Protein 8S7A (pdb70)

Secondary structure (DSSP, 8-state):
--EEEE--TT--GGGEEEEEETTEEEEEEEEE---TTSS--EEEEEEEEEPPTTSPTT--EEEE-TTS-EEEE-

Organism: Homo sapiens (NCBI:txid9606)

B-factor: mean 65.13, std 9.94, range [49.57, 91.51]

Sequence (74 aa):
PWKVSVNVHSFKPEELMVKTKDGYVEVSGKHEEKQQQQEEGGIVSKNFTKKIQLPAEVDPVTVTSSLSPEGLLIIEA

Foldseek 3Di:
DDKDWADPDPADPVQWDWDFFDQKIKIKGKDADDDPPDDDGIDMDIDIDGHPPPDDGPDWDWDADPVGIIMIDD

Solvent-accessible surface area: 5497 Å² total; per-residue (Å²): 159,93,106,40,71,7,81,11,138,79,23,134,73,146,42,30,110,53,113,35,159,98,20,90,0,52,0,21,4,140,42,122,64,169,80,181,179,43,62,122,77,54,68,106,35,90,85,156,18,128,8,32,116,138,30,96,81,110,55,43,68,53,56,91,20,140,140,37,53,7,20,0,37,56

GO terms:
  GO:0101031 protein folding chaperone complex (C, IDA)
  GO:0034620 cellular response to unfolded protein (P, IMP)
  GO:1905337 positive regulation of aggrephagy (P, IMP)
  GO:0005515 protein binding (F, IPI)
  GO:0042803 protein homodimerization activity (F, IPI)
  GO:0005634 nucleus (C, IDA)
  GO:0005737 cytoplasm (C, IDA)
  GO:0005654 nucleoplasm (C, TAS)
  GO:0042802 identical protein binding (F, IPI)
  GO:0005654 nucleoplasm (C, IDA)
  GO:0005829 cytosol (C, IDA)

Radius of gyration: 14.45 Å; Cα contacts (8 Å, |Δi|>4): 126; chains: 1; bounding box: 37×37×28 Å

Nearest PDB structures (foldseek):
  4m5t-assembly3_E  TM=8.572E-01  e=1.659E-06  Homo sapiens
  4jus-assembly2_E  TM=8.034E-01  e=6.304E-06  Homo sapiens
  4jus-assembly1_C  TM=7.607E-01  e=4.515E-06  Homo sapiens
  4jut-assembly2_G  TM=8.038E-01  e=1.373E-05  Homo sapiens
  4jut-assembly2_H  TM=8.250E-01  e=1.918E-05  Homo sapiens

InterPro domains:
  IPR001436 Alpha crystallin/Small heat shock protein, animal type [PR00299] (26-38)
  IPR001436 Alpha crystallin/Small heat shock protein, animal type [PR00299] (90-110)
  IPR001436 Alpha crystallin/Small heat shock protein, animal type [PR00299] (112-125)
  IPR001436 Alpha crystallin/Small heat shock protein, animal type [PR00299] (127-146)
  IPR001436 Alpha crystallin/Small heat shock protein, animal type [PR00299] (149-170)
  IPR002068 Alpha crystallin/Hsp20 domain [PF00011] (95-173)
  IPR002068 Alpha crystallin/Hsp20 domain [PS01031] (74-185)
  IPR008978 HSP20-like chaperone [G3DSA:2.60.40.790] (93-176)
  IPR008978 HSP20-like chaperone [SSF49764] (94-173)
  IPR042790 Heat shock protein beta-8, alpha-crystallin domain (ACD) [cd06480] (80-170)
  IPR043254 Heat shock protein beta-8 [PTHR46906] (1-196)

Structure (mmCIF, N/CA/C/O backbone):
data_8S7A
#
_entry.id   8S7A
#
_cell.length_a   98.273
_cell.length_b   98.273
_cell.length_c   42.958
_cell.angle_alpha   90.00
_cell.angle_beta   90.00
_cell.angle_gamma   90.00
#
_symmetry.space_group_name_H-M   'I 41 2 2'
#
loop_
_entity.id
_entity.type
_entity.pdbx_description
1 polymer 'Heat shock protein beta-8'
2 non-polymer 'SULFATE ION'
3 non-polymer GLYCEROL
4 water water
#
loop_
_atom_site.group_PDB
_atom_site.id
_atom_site.type_symbol
_atom_site.label_atom_id
_atom_site.label_alt_id
_atom_site.label_comp_id
_atom_site.label_asym_id
_atom_site.label_entity_id
_atom_site.label_seq_id
_atom_site.pdbx_PDB_ins_code
_atom_site.Cartn_x
_atom_site.Cartn_y
_atom_site.Cartn_z
_atom_site.occupancy
_atom_site.B_iso_or_equiv
_atom_site.auth_seq_id
_atom_site.auth_comp_id
_atom_site.auth_asym_id
_atom_site.auth_atom_id
_atom_site.pdbx_PDB_model_num
ATOM 1 N N . PRO A 1 11 ? 19.478 -15.705 5.389 1.00 83.70 95 PRO A N 1
ATOM 2 C CA . PRO A 1 11 ? 20.272 -14.531 5.008 1.00 87.49 95 PRO A CA 1
ATOM 3 C C . PRO A 1 11 ? 19.672 -13.223 5.522 1.00 84.87 95 PRO A C 1
ATOM 4 O O . PRO A 1 11 ? 18.544 -13.219 6.017 1.00 83.30 95 PRO A O 1
ATOM 8 N N . TRP A 1 12 ? 20.426 -12.132 5.405 1.00 84.61 96 TRP A N 1
ATOM 9 C CA . TRP A 1 12 ? 19.971 -10.813 5.830 1.00 79.48 96 TRP A CA 1
ATOM 10 C C . TRP A 1 12 ? 19.379 -10.083 4.631 1.00 75.32 96 TRP A C 1
ATOM 11 O O . TRP A 1 12 ? 20.058 -9.902 3.615 1.00 76.73 96 TRP A O 1
ATOM 22 N N . LYS A 1 13 ? 18.125 -9.655 4.751 1.00 71.28 97 LYS A N 1
ATOM 23 C CA . LYS A 1 13 ? 17.389 -9.115 3.618 1.00 64.40 97 LYS A CA 1
ATOM 24 C C . LYS A 1 13 ? 16.488 -7.974 4.067 1.00 66.25 97 LYS A C 1
ATOM 25 O O . LYS A 1 13 ? 15.883 -8.033 5.141 1.00 66.30 97 LYS A O 1
ATOM 31 N N . VAL A 1 14 ? 16.406 -6.935 3.238 1.00 64.99 98 VAL A N 1
ATOM 32 C CA . VAL A 1 14 ? 15.466 -5.834 3.423 1.00 62.68 98 VAL A CA 1
ATOM 33 C C . VAL A 1 14 ? 14.609 -5.752 2.167 1.00 60.99 98 VAL A C 1
ATOM 34 O O . VAL A 1 14 ? 15.137 -5.578 1.061 1.00 62.15 98 VAL A O 1
ATOM 38 N N . SER A 1 15 ? 13.297 -5.889 2.334 1.00 61.89 99 SER A N 1
ATOM 39 C CA . SER A 1 15 ? 12.350 -5.813 1.226 1.00 58.12 99 SER A CA 1
ATOM 40 C C . SER A 1 15 ? 11.666 -4.452 1.279 1.00 59.60 99 SER A C 1
ATOM 41 O O . SER A 1 15 ? 10.933 -4.156 2.228 1.00 66.49 99 SER A O 1
ATOM 44 N N . VAL A 1 16 ? 11.902 -3.631 0.260 1.00 60.81 100 VAL A N 1
ATOM 45 C CA . VAL A 1 16 ? 11.430 -2.250 0.228 1.00 53.48 100 VAL A CA 1
ATOM 46 C C . VAL A 1 16 ? 10.261 -2.152 -0.741 1.00 55.51 100 VAL A C 1
ATOM 47 O O . VAL A 1 16 ? 10.398 -2.473 -1.928 1.00 57.13 100 VAL A O 1
ATOM 51 N N . ASN A 1 17 ? 9.116 -1.693 -0.236 1.00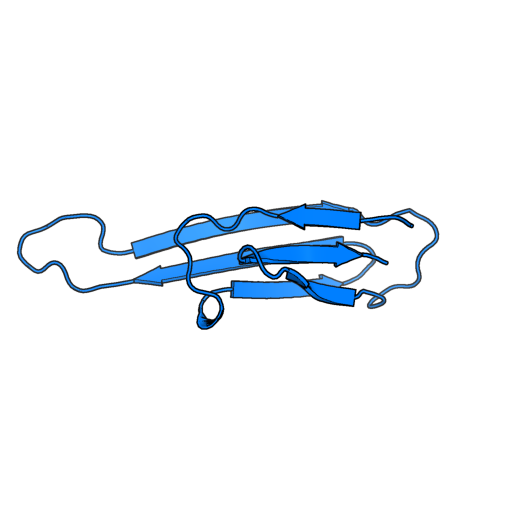 54.07 101 ASN A N 1
ATOM 52 C CA . ASN A 1 17 ? 7.944 -1.416 -1.059 1.00 54.25 101 ASN A CA 1
ATOM 53 C C . ASN A 1 17 ? 8.080 -0.006 -1.623 1.00 55.01 101 ASN A C 1
ATOM 54 O O . ASN A 1 17 ? 7.950 0.981 -0.889 1.00 54.19 101 ASN A O 1
ATOM 59 N N . VAL A 1 18 ? 8.351 0.091 -2.931 1.00 50.39 102 VAL A N 1
ATOM 60 C CA . VAL A 1 18 ? 8.525 1.394 -3.572 1.00 53.23 102 VAL A CA 1
ATOM 61 C C . VAL A 1 18 ? 7.212 2.007 -4.023 1.00 53.96 102 VAL A C 1
ATOM 62 O O . VAL A 1 18 ? 7.220 3.115 -4.577 1.00 59.62 102 VAL A O 1
ATOM 66 N N . HIS A 1 19 ? 6.090 1.319 -3.815 1.00 54.44 103 HIS A N 1
ATOM 67 C CA . HIS A 1 19 ? 4.738 1.848 -4.058 1.00 55.96 103 HIS A CA 1
ATOM 68 C C . HIS A 1 19 ? 4.595 2.144 -5.549 1.00 55.03 103 HIS A C 1
ATOM 69 O O . HIS A 1 19 ? 4.836 1.244 -6.371 1.00 59.44 103 HIS A O 1
ATOM 76 N N . SER A 1 20 ? 4.210 3.354 -5.947 1.00 55.66 104 SER A N 1
ATOM 77 C CA . SER A 1 20 ? 3.926 3.655 -7.344 1.00 54.76 104 SER A CA 1
ATOM 78 C C . SER A 1 20 ? 5.148 4.129 -8.118 1.00 58.98 104 SER A C 1
ATOM 79 O O . SER A 1 20 ? 5.015 4.500 -9.289 1.00 62.84 104 SER A O 1
ATOM 82 N N . PHE A 1 21 ? 6.328 4.129 -7.506 1.00 52.89 105 PHE A N 1
ATOM 83 C CA . PHE A 1 21 ? 7.522 4.559 -8.217 1.00 56.90 105 PHE A CA 1
ATOM 84 C C . PHE A 1 21 ? 7.947 3.486 -9.211 1.00 57.69 105 PHE A C 1
ATOM 85 O O . PHE A 1 21 ? 8.069 2.309 -8.859 1.00 57.84 105 PHE A O 1
ATOM 93 N N . LYS A 1 22 ? 8.152 3.892 -10.460 1.00 55.64 106 LYS A N 1
ATOM 94 C CA . LYS A 1 22 ? 8.552 2.951 -11.491 1.00 57.05 106 LYS A CA 1
ATOM 95 C C . LYS A 1 22 ? 9.981 2.469 -11.239 1.00 60.15 106 LYS A C 1
ATOM 96 O O . LYS A 1 22 ? 10.787 3.183 -10.636 1.00 62.10 106 LYS A O 1
ATOM 102 N N . PRO A 1 23 ? 10.317 1.251 -11.678 1.00 58.69 107 PRO A N 1
ATOM 103 C CA . PRO A 1 23 ? 11.682 0.744 -11.441 1.00 64.59 107 PRO A CA 1
ATOM 104 C C . PRO A 1 23 ? 12.768 1.611 -12.057 1.00 63.00 107 PRO A C 1
ATOM 105 O O . PRO A 1 23 ? 13.866 1.707 -11.494 1.00 61.56 107 PRO A O 1
ATOM 109 N N . GLU A 1 24 ? 12.493 2.252 -13.193 1.00 62.02 108 GLU A N 1
ATOM 110 C CA . GLU A 1 24 ? 13.463 3.136 -13.826 1.00 58.31 108 GLU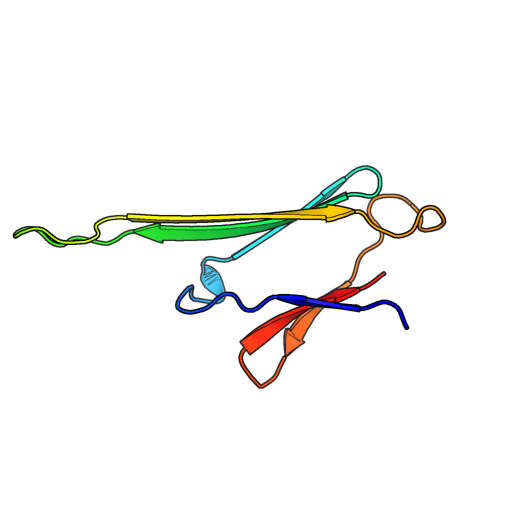 A CA 1
ATOM 111 C C . GLU A 1 24 ? 13.681 4.425 -13.045 1.00 58.68 108 GLU A C 1
ATOM 112 O O . GLU A 1 24 ? 14.623 5.163 -13.354 1.00 60.43 108 GLU A O 1
ATOM 118 N N . GLU A 1 25 ? 12.837 4.712 -12.054 1.00 56.24 109 GLU A N 1
ATOM 119 C CA . GLU A 1 25 ? 12.948 5.923 -11.254 1.00 56.00 109 GLU A CA 1
ATOM 120 C C . GLU A 1 25 ? 13.693 5.708 -9.944 1.00 59.58 109 GLU A C 1
ATOM 121 O O . GLU A 1 25 ? 13.942 6.683 -9.225 1.00 64.77 109 GLU A O 1
ATOM 127 N N . LEU A 1 26 ? 14.050 4.470 -9.619 1.00 59.58 110 LEU A N 1
ATOM 128 C CA . LEU A 1 26 ? 14.752 4.154 -8.385 1.00 56.89 110 LEU A CA 1
ATOM 129 C C . LEU A 1 26 ? 16.255 4.352 -8.547 1.00 55.26 110 LEU A C 1
ATOM 130 O O . LEU A 1 26 ? 16.794 4.329 -9.656 1.00 54.58 110 LEU A O 1
ATOM 135 N N . MET A 1 27 ? 16.934 4.539 -7.415 1.00 52.95 111 MET A N 1
ATOM 136 C CA . MET A 1 27 ? 18.389 4.586 -7.394 1.00 52.49 111 MET A CA 1
ATOM 137 C C . MET A 1 27 ? 18.883 3.987 -6.085 1.00 56.49 111 MET A C 1
ATOM 138 O O . MET A 1 27 ? 18.309 4.247 -5.023 1.00 58.15 111 MET A O 1
ATOM 143 N N . VAL A 1 28 ? 19.938 3.177 -6.170 1.00 52.94 112 VAL A N 1
ATOM 144 C CA . VAL A 1 28 ? 20.575 2.569 -5.006 1.00 56.21 112 VAL A CA 1
ATOM 145 C C . VAL A 1 28 ? 21.993 3.113 -4.892 1.00 56.84 112 VAL A C 1
ATOM 146 O O . VAL A 1 28 ? 22.768 3.062 -5.855 1.00 56.52 112 VAL A O 1
ATOM 150 N N . LYS A 1 29 ? 22.330 3.627 -3.712 1.00 53.17 113 LYS A N 1
ATOM 151 C CA . LYS A 1 29 ? 23.620 4.246 -3.448 1.00 54.45 113 LYS A CA 1
ATOM 152 C C . LYS A 1 29 ? 24.176 3.650 -2.165 1.00 57.51 113 LYS A C 1
ATOM 153 O O . LYS A 1 29 ? 23.485 3.628 -1.142 1.00 59.69 113 LYS A O 1
ATOM 159 N N . THR A 1 30 ? 25.409 3.147 -2.221 1.00 53.21 114 THR A N 1
ATOM 160 C CA . THR A 1 30 ? 26.018 2.507 -1.063 1.00 53.82 114 THR A CA 1
ATOM 161 C C . THR A 1 30 ? 27.436 3.020 -0.852 1.00 60.51 114 THR A C 1
ATOM 162 O O . THR A 1 30 ? 28.200 3.191 -1.808 1.00 53.58 114 THR A O 1
ATOM 166 N N . LYS A 1 31 ? 27.774 3.266 0.414 1.00 62.11 115 LYS A N 1
ATOM 167 C CA . LYS A 1 31 ? 29.109 3.704 0.799 1.00 58.42 115 LYS A CA 1
ATOM 168 C C . LYS A 1 31 ? 29.272 3.526 2.302 1.00 64.87 115 LYS A C 1
ATOM 169 O O . LYS A 1 31 ? 28.432 3.997 3.076 1.00 63.09 115 LYS A O 1
ATOM 175 N N . ASP A 1 32 ? 30.343 2.839 2.704 1.00 64.80 116 ASP A N 1
ATOM 176 C CA . ASP A 1 32 ? 30.756 2.740 4.104 1.00 64.39 116 ASP A CA 1
ATOM 177 C C . ASP A 1 32 ? 29.653 2.134 4.977 1.00 63.42 116 ASP A C 1
ATOM 178 O O . ASP A 1 32 ? 29.226 2.705 5.983 1.00 67.39 116 ASP A O 1
ATOM 183 N N . GLY A 1 33 ? 29.195 0.953 4.571 1.00 61.88 117 GLY A N 1
ATOM 184 C CA . GLY A 1 33 ? 28.242 0.215 5.375 1.00 67.51 117 GLY A CA 1
ATOM 185 C C . GLY A 1 33 ? 26.838 0.772 5.409 1.00 64.84 117 GLY A C 1
ATOM 186 O O . GLY A 1 33 ? 26.040 0.339 6.247 1.00 65.33 117 GLY A O 1
ATOM 187 N N . TYR A 1 34 ? 26.506 1.720 4.534 1.00 60.42 118 TYR A N 1
ATOM 188 C CA . TYR A 1 34 ? 25.150 2.241 4.429 1.00 62.73 118 TYR A CA 1
ATOM 189 C C . TYR A 1 34 ? 24.658 2.084 2.999 1.00 60.18 118 TYR A C 1
ATOM 190 O O . TYR A 1 34 ? 25.439 2.197 2.049 1.00 60.66 118 TYR A O 1
ATOM 199 N N . VAL A 1 35 ? 23.363 1.811 2.857 1.00 59.95 119 VAL A N 1
ATOM 200 C CA . VAL A 1 35 ? 22.703 1.698 1.561 1.00 60.21 119 VAL A CA 1
ATOM 201 C C . VAL A 1 35 ? 21.497 2.623 1.571 1.00 64.24 119 VAL A C 1
ATOM 202 O O . VAL A 1 35 ? 20.618 2.493 2.431 1.00 64.06 119 VAL A O 1
ATOM 206 N N . GLU A 1 36 ? 21.450 3.548 0.619 1.00 56.60 120 GLU A N 1
ATOM 207 C CA . GLU A 1 36 ? 20.344 4.485 0.487 1.00 58.31 120 GLU A CA 1
ATOM 208 C C . GLU A 1 36 ? 19.607 4.186 -0.809 1.00 55.99 120 GLU A C 1
ATOM 209 O O . GLU A 1 36 ? 20.191 4.271 -1.894 1.00 59.90 120 GLU A O 1
ATOM 215 N N . VAL A 1 37 ? 18.341 3.824 -0.700 1.00 52.26 121 VAL A N 1
ATOM 216 C CA . VAL A 1 37 ? 17.486 3.670 -1.869 1.00 55.92 121 VAL A CA 1
ATOM 217 C C . VAL A 1 37 ? 16.562 4.876 -1.946 1.00 53.82 121 VAL A C 1
ATOM 218 O O . VAL A 1 37 ? 16.079 5.380 -0.922 1.00 52.22 121 VAL A O 1
ATOM 222 N N . SER A 1 38 ? 16.357 5.373 -3.161 1.00 55.31 122 SER A N 1
ATOM 223 C CA . SER A 1 38 ? 15.555 6.564 -3.377 1.00 52.74 122 SER A CA 1
ATOM 224 C C . SER A 1 38 ? 14.812 6.433 -4.698 1.00 55.11 122 SER A C 1
ATOM 225 O O . SER A 1 38 ? 15.131 5.585 -5.534 1.00 55.57 122 SER A O 1
ATOM 228 N N . GLY A 1 39 ? 13.795 7.275 -4.862 1.00 52.35 123 GLY A N 1
ATOM 229 C CA . GLY A 1 39 ? 13.045 7.325 -6.098 1.00 51.58 123 GLY A CA 1
ATOM 230 C C . GLY A 1 39 ? 12.687 8.761 -6.420 1.00 52.88 123 GLY A C 1
ATOM 231 O O . GLY A 1 39 ? 12.608 9.613 -5.536 1.00 56.91 123 GLY A O 1
ATOM 232 N N . LYS A 1 40 ? 12.484 9.020 -7.709 1.00 55.51 124 LYS A N 1
ATOM 233 C CA . LYS A 1 40 ? 12.172 10.369 -8.173 1.00 52.04 124 LYS A CA 1
ATOM 234 C C . LYS A 1 40 ? 11.218 10.271 -9.351 1.00 59.16 124 LYS A C 1
ATOM 235 O O . LYS A 1 40 ? 11.526 9.593 -10.335 1.00 60.23 124 LYS A O 1
ATOM 241 N N . HIS A 1 41 ? 10.069 10.943 -9.250 1.00 56.15 125 HIS A N 1
ATOM 242 C CA . HIS A 1 41 ? 9.068 10.964 -10.308 1.00 55.69 125 HIS A CA 1
ATOM 243 C C . HIS A 1 41 ? 8.561 12.384 -10.509 1.00 59.64 125 HIS A C 1
ATOM 244 O O . HIS A 1 41 ? 8.296 13.098 -9.538 1.00 58.49 125 HIS A O 1
ATOM 251 N N . GLU A 1 42 ? 8.428 12.791 -11.772 1.00 61.19 126 GLU A N 1
ATOM 252 C CA . GLU A 1 42 ? 7.912 14.106 -12.127 1.00 61.37 126 GLU A CA 1
ATOM 253 C C . GLU A 1 42 ? 6.920 13.951 -13.269 1.00 68.30 126 GLU A C 1
ATOM 254 O O . GLU A 1 42 ? 6.975 12.976 -14.019 1.00 72.75 126 GLU A O 1
ATOM 260 N N . GLU A 1 43 ? 6.006 14.908 -13.400 1.00 66.23 127 GLU A N 1
ATOM 261 C CA . GLU A 1 43 ? 5.110 14.903 -14.550 1.00 74.00 127 GLU A CA 1
ATOM 262 C C . GLU A 1 43 ? 4.554 16.304 -14.770 1.00 78.30 127 GLU A C 1
ATOM 263 O O . GLU A 1 43 ? 4.965 17.271 -14.120 1.00 77.49 127 GLU A O 1
ATOM 269 N N . LYS A 1 44 ? 3.597 16.397 -15.694 1.00 85.89 128 LYS A N 1
ATOM 270 C CA . LYS A 1 44 ? 3.192 17.688 -16.261 1.00 83.63 128 LYS A CA 1
ATOM 271 C C . LYS A 1 44 ? 2.111 18.340 -15.402 1.00 83.54 128 LYS A C 1
ATOM 272 O O . LYS A 1 44 ? 2.370 19.325 -14.696 1.00 85.90 128 LYS A O 1
ATOM 278 N N A GLN A 1 45 ? 0.875 17.849 -15.501 0.50 84.73 129 GLN A N 1
ATOM 279 N N B GLN A 1 45 ? 0.913 17.729 -15.421 0.50 84.82 129 GLN A N 1
ATOM 280 C CA A GLN A 1 45 ? -0.265 18.388 -14.757 0.50 84.19 129 GLN A CA 1
ATOM 281 C CA B GLN A 1 45 ? -0.278 17.931 -14.591 0.50 83.72 129 GLN A CA 1
ATOM 282 C C A GLN A 1 45 ? -0.320 19.918 -14.871 0.50 83.81 129 GLN A C 1
ATOM 283 C C B GLN A 1 45 ? -1.310 18.779 -15.314 0.50 84.58 129 GLN A C 1
ATOM 284 O O A GLN A 1 45 ? -0.094 20.664 -13.913 0.50 79.38 129 GLN A O 1
ATOM 285 O O B GLN A 1 45 ? -1.077 19.959 -15.598 0.50 85.53 129 GLN A O 1
ATOM 296 N N A GLN A 1 46 ? -0.605 20.365 -16.098 0.50 84.84 130 GLN A N 1
ATOM 297 N N B GLN A 1 46 ? -2.446 18.157 -15.626 0.50 81.86 130 GLN A N 1
ATOM 298 C CA A GLN A 1 46 ? -0.722 21.795 -16.370 0.50 82.40 130 GLN A CA 1
ATOM 299 C CA B GLN A 1 46 ? -3.570 18.817 -16.272 0.50 79.18 130 GLN A CA 1
ATOM 300 C C A GLN A 1 46 ? -1.867 22.418 -15.583 0.50 82.83 130 GLN A C 1
ATOM 301 C C B GLN A 1 46 ? -4.159 19.860 -15.334 0.50 84.24 130 GLN A C 1
ATOM 302 O O A GLN A 1 46 ? -1.808 23.602 -15.232 0.50 81.94 130 GLN A O 1
ATOM 303 O O B GLN A 1 46 ? -5.096 19.572 -14.581 0.50 84.70 130 GLN A O 1
ATOM 314 N N A GLU A 1 47 ? -2.901 21.638 -15.279 0.50 83.48 131 GLU A N 1
ATOM 315 N N B GLU A 1 47 ? -3.604 21.071 -15.377 0.50 85.06 131 GLU A N 1
ATOM 316 C CA A GLU A 1 47 ? -4.061 22.112 -14.539 0.50 85.00 131 GLU A CA 1
ATOM 317 C CA B GLU A 1 47 ? -4.001 22.180 -14.510 0.50 85.05 131 GLU A CA 1
ATOM 318 C C A GLU A 1 47 ? -3.943 21.888 -13.035 0.50 85.23 131 GLU A C 1
ATOM 319 C C B GLU A 1 47 ? -3.990 21.764 -13.038 0.50 84.73 131 GLU A C 1
ATOM 320 O O A GLU A 1 47 ? -4.905 22.150 -12.306 0.50 84.33 131 GLU A O 1
ATOM 321 O O B GLU A 1 47 ? -5.015 21.751 -12.354 0.50 84.73 131 GLU A O 1
ATOM 332 N N . GLY A 1 48 ? -2.802 21.412 -12.558 1.00 83.13 132 GLY A N 1
ATOM 333 C CA . GLY A 1 48 ? -2.601 21.125 -11.152 1.00 80.70 132 GLY A CA 1
ATOM 334 C C . GLY A 1 48 ? -2.553 19.634 -10.859 1.00 80.64 132 GLY A C 1
ATOM 335 O O . GLY A 1 48 ? -2.826 18.783 -11.708 1.00 84.33 132 GLY A O 1
ATOM 336 N N . GLY A 1 49 ? -2.205 19.331 -9.612 1.00 75.10 133 GLY A N 1
ATOM 337 C CA . GLY A 1 49 ? -1.990 17.976 -9.141 1.00 73.91 133 GLY A CA 1
ATOM 338 C C . GLY A 1 49 ? -0.577 17.798 -8.622 1.00 70.59 133 GLY A C 1
ATOM 339 O O . GLY A 1 49 ? 0.168 18.760 -8.418 1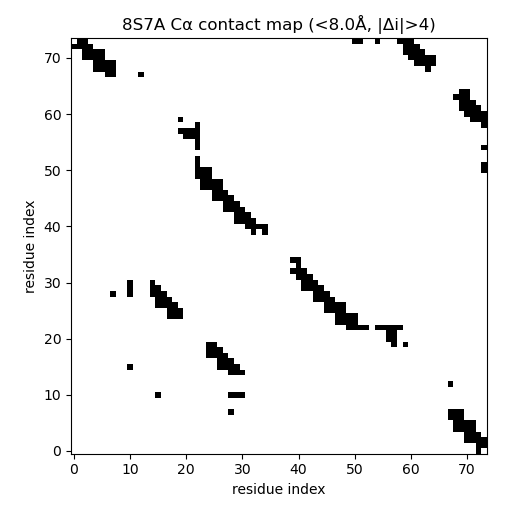.00 69.94 133 GLY A O 1
ATOM 340 N N . ILE A 1 50 ? -0.204 16.539 -8.407 1.00 68.65 134 ILE A N 1
ATOM 341 C CA . ILE A 1 50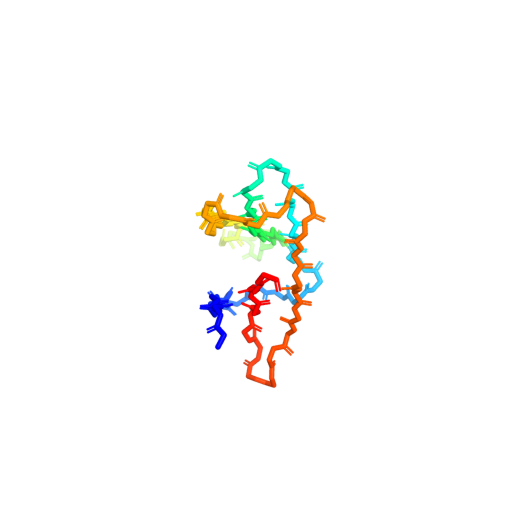 ? 1.142 16.213 -7.943 1.00 63.38 134 ILE A CA 1
ATOM 342 C C . ILE A 1 50 ? 2.081 16.260 -9.144 1.00 63.84 134 ILE A C 1
ATOM 343 O O . ILE A 1 50 ? 2.043 15.383 -10.011 1.00 68.30 134 ILE A O 1
ATOM 348 N N . VAL A 1 51 ? 2.925 17.290 -9.199 1.00 65.36 135 VAL A N 1
ATOM 349 C CA . VAL A 1 51 ? 3.839 17.456 -10.324 1.00 64.88 135 VAL A CA 1
ATOM 350 C C . VAL A 1 51 ? 5.173 16.755 -10.108 1.00 64.44 135 VAL A C 1
ATOM 351 O O . VAL A 1 51 ? 5.926 16.571 -11.075 1.00 66.37 135 VAL A O 1
ATOM 355 N N . SER A 1 52 ? 5.492 16.372 -8.875 1.00 62.10 136 SER A N 1
ATOM 356 C CA . SER A 1 52 ? 6.737 15.678 -8.588 1.00 58.24 136 SER A CA 1
ATOM 357 C C . SER A 1 52 ? 6.630 15.026 -7.221 1.00 57.30 136 SER A C 1
ATOM 358 O O . SER A 1 52 ? 5.897 15.499 -6.348 1.00 58.82 136 SER A O 1
ATOM 361 N N . LYS A 1 53 ? 7.368 13.934 -7.049 1.00 58.57 137 LYS A N 1
ATOM 362 C CA . LYS A 1 53 ? 7.420 13.244 -5.770 1.00 59.58 137 LYS A CA 1
ATOM 363 C C . LYS A 1 53 ? 8.726 12.471 -5.683 1.00 56.87 137 LYS A C 1
ATOM 364 O O . LYS A 1 53 ? 9.328 12.123 -6.703 1.00 59.09 137 LYS A O 1
ATOM 370 N N . ASN A 1 54 ? 9.165 12.220 -4.453 1.00 57.40 138 ASN A N 1
ATOM 371 C CA . ASN A 1 54 ? 10.389 11.464 -4.235 1.00 59.39 138 ASN A CA 1
ATOM 372 C C . ASN A 1 54 ? 10.369 10.884 -2.830 1.00 55.37 138 ASN A C 1
ATOM 373 O O . ASN A 1 54 ? 9.584 11.302 -1.973 1.00 53.49 138 ASN A O 1
ATOM 378 N N . PHE A 1 55 ? 11.241 9.903 -2.613 1.00 54.81 139 PHE A N 1
ATOM 379 C CA . PHE A 1 55 ? 11.398 9.274 -1.312 1.00 50.18 139 PHE A CA 1
ATOM 380 C C . PHE A 1 55 ? 12.854 8.884 -1.123 1.00 52.34 139 PHE A C 1
ATOM 381 O O . PHE A 1 55 ? 13.612 8.743 -2.085 1.00 52.36 139 PHE A O 1
ATOM 389 N N . THR A 1 56 ? 13.234 8.700 0.138 1.00 52.30 140 THR A N 1
ATOM 390 C CA . THR A 1 56 ? 14.583 8.279 0.484 1.00 54.08 140 THR A CA 1
ATOM 391 C C . THR A 1 56 ? 14.508 7.381 1.708 1.00 56.73 140 THR A C 1
ATOM 392 O O . THR A 1 56 ? 13.791 7.694 2.663 1.00 57.46 140 THR A O 1
ATOM 396 N N . LYS A 1 57 ? 15.235 6.266 1.667 1.00 53.40 141 LYS A N 1
ATOM 397 C CA . LYS A 1 57 ? 15.333 5.338 2.788 1.00 57.79 141 LYS A CA 1
ATOM 398 C C . LYS A 1 57 ? 16.802 5.024 3.026 1.00 61.75 141 LYS A C 1
ATOM 399 O O . LYS A 1 57 ? 17.500 4.581 2.107 1.00 62.75 141 LYS A O 1
ATOM 405 N N . LYS A 1 58 ? 17.271 5.252 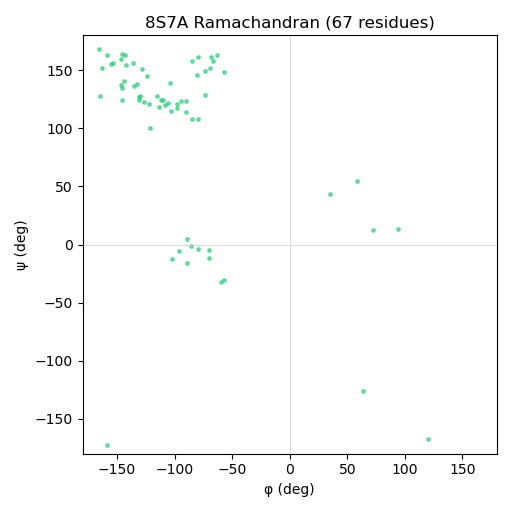4.251 1.00 61.18 142 LYS A N 1
ATOM 406 C CA . LYS A 1 58 ? 18.642 4.939 4.637 1.00 60.54 142 LYS A CA 1
ATOM 407 C C . LYS A 1 58 ? 18.661 3.594 5.355 1.00 61.56 142 LYS A C 1
ATOM 408 O O . LYS A 1 58 ? 17.990 3.424 6.379 1.00 64.94 142 LYS A O 1
ATOM 414 N N . ILE A 1 59 ? 19.421 2.644 4.816 1.00 58.50 143 ILE A N 1
ATOM 415 C CA . ILE A 1 59 ? 19.536 1.299 5.371 1.00 62.20 143 ILE A CA 1
ATOM 416 C C . ILE A 1 59 ? 20.930 1.146 5.958 1.00 65.74 143 ILE A C 1
ATOM 417 O O . ILE A 1 59 ? 21.932 1.342 5.257 1.00 62.62 143 ILE A O 1
ATOM 422 N N . GLN A 1 60 ? 20.997 0.792 7.238 1.00 65.24 144 GLN A N 1
ATOM 423 C CA . GLN A 1 60 ? 22.257 0.461 7.889 1.00 69.50 144 GLN A CA 1
ATOM 424 C C . GLN A 1 60 ? 22.515 -1.033 7.730 1.00 72.02 144 GLN A C 1
ATOM 425 O O . GLN A 1 60 ? 21.677 -1.8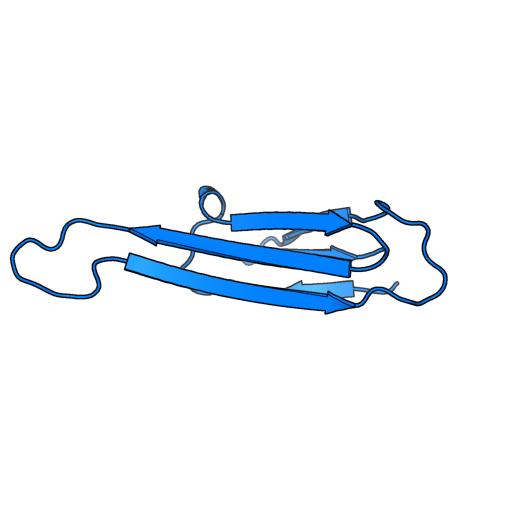57 8.112 1.00 71.76 144 GLN A O 1
ATOM 431 N N . LEU A 1 61 ? 23.662 -1.376 7.155 1.00 73.65 145 LEU A N 1
ATOM 432 C CA . LEU A 1 61 ? 24.030 -2.764 6.938 1.00 68.08 145 LEU A CA 1
ATOM 433 C C . LEU A 1 61 ? 24.570 -3.381 8.226 1.00 68.16 145 LEU A C 1
ATOM 434 O O . LEU A 1 61 ? 24.948 -2.664 9.157 1.00 69.93 145 LEU A O 1
ATOM 439 N N . PRO A 1 62 ? 24.600 -4.715 8.312 1.00 69.11 146 PRO A N 1
ATOM 440 C CA . PRO A 1 62 ? 25.224 -5.360 9.473 1.00 72.65 146 PRO A CA 1
ATOM 441 C C . PRO A 1 62 ? 26.671 -4.916 9.634 1.00 74.47 146 PRO A C 1
ATOM 442 O O . PRO A 1 62 ? 27.364 -4.617 8.661 1.00 78.21 146 PRO A O 1
ATOM 446 N N . ALA A 1 63 ? 27.124 -4.869 10.886 1.00 75.89 147 ALA A N 1
ATOM 447 C CA . ALA A 1 63 ? 28.418 -4.263 11.188 1.00 79.55 147 ALA A CA 1
ATOM 448 C C . ALA A 1 63 ? 29.605 -5.080 10.691 1.00 78.67 147 ALA A C 1
ATOM 449 O O . ALA A 1 63 ? 30.743 -4.609 10.810 1.00 84.91 147 ALA A O 1
ATOM 451 N N . GLU A 1 64 ? 29.386 -6.270 10.133 1.00 74.56 148 GLU A N 1
ATOM 452 C CA . GLU A 1 64 ? 30.486 -7.121 9.704 1.00 75.12 148 GLU A CA 1
ATOM 453 C C . GLU A 1 64 ? 30.728 -7.098 8.200 1.00 77.76 148 GLU A C 1
ATOM 454 O O . GLU A 1 64 ? 31.772 -7.585 7.754 1.00 77.62 148 GLU A O 1
ATOM 460 N N . VAL A 1 65 ? 29.806 -6.547 7.407 1.00 72.67 149 VAL A N 1
ATOM 461 C CA . VAL A 1 65 ? 29.978 -6.581 5.961 1.00 70.61 149 VAL A CA 1
ATOM 462 C C . VAL A 1 65 ? 31.068 -5.598 5.547 1.00 67.93 149 VAL A C 1
ATOM 463 O O . VAL A 1 65 ? 31.287 -4.562 6.190 1.00 65.22 149 VAL A O 1
ATOM 467 N N . ASP A 1 66 ? 31.765 -5.934 4.465 1.00 67.36 150 ASP A N 1
ATOM 468 C CA . ASP A 1 66 ? 32.726 -5.023 3.879 1.00 67.42 150 ASP A CA 1
ATOM 469 C C . ASP A 1 66 ? 32.007 -3.804 3.307 1.00 67.35 150 ASP A C 1
ATOM 470 O O . ASP A 1 66 ? 30.807 -3.854 3.025 1.00 69.26 150 ASP A O 1
ATOM 475 N N . PRO A 1 67 ? 32.719 -2.691 3.142 1.00 65.80 151 PRO A N 1
ATOM 476 C CA . PRO A 1 67 ? 32.144 -1.556 2.415 1.00 60.73 151 PRO A CA 1
ATOM 477 C C . PRO A 1 67 ? 31.850 -1.929 0.968 1.00 64.58 151 PRO A C 1
ATOM 478 O O . PRO A 1 67 ? 32.359 -2.922 0.441 1.00 67.60 151 PRO A O 1
ATOM 482 N N . VAL A 1 68 ? 31.020 -1.097 0.328 1.00 63.57 152 VAL A N 1
ATOM 483 C CA . VAL A 1 68 ? 30.511 -1.274 -1.037 1.00 59.70 152 VAL A CA 1
ATOM 484 C C . VAL A 1 68 ? 30.279 -2.744 -1.377 1.00 59.18 152 VAL A C 1
ATOM 485 O O . VAL A 1 68 ? 30.602 -3.200 -2.481 1.00 61.57 152 VAL A O 1
ATOM 489 N N . THR A 1 69 ? 29.697 -3.487 -0.437 1.00 59.81 153 THR A N 1
ATOM 490 C CA . THR A 1 69 ? 29.351 -4.897 -0.619 1.00 61.41 153 THR A CA 1
ATOM 491 C C . THR A 1 69 ? 27.847 -5.032 -0.399 1.00 62.81 153 THR A C 1
ATOM 492 O O . THR A 1 69 ? 27.380 -5.068 0.744 1.00 61.16 153 THR A O 1
ATOM 496 N N . VAL A 1 70 ? 27.089 -5.108 -1.496 1.00 60.53 154 VAL A N 1
ATOM 497 C CA . VAL A 1 70 ? 25.632 -5.125 -1.442 1.00 62.47 154 VAL A CA 1
ATOM 498 C C . VAL A 1 70 ? 25.107 -5.855 -2.670 1.00 58.67 154 VAL A C 1
ATOM 499 O O . VAL A 1 70 ? 25.778 -5.950 -3.700 1.00 59.72 154 VAL A O 1
ATOM 503 N N . THR A 1 71 ? 23.895 -6.389 -2.547 1.00 58.22 155 THR A N 1
ATOM 504 C CA . THR A 1 71 ? 23.174 -7.004 -3.653 1.00 60.56 155 THR A CA 1
ATOM 505 C C . THR A 1 71 ? 21.770 -6.422 -3.689 1.00 61.28 155 THR A C 1
ATOM 506 O O . THR A 1 71 ? 21.079 -6.408 -2.665 1.00 65.50 155 THR A O 1
ATOM 510 N N . SER A 1 72 ? 21.351 -5.929 -4.853 1.00 58.90 156 SER A N 1
ATOM 511 C CA . SER A 1 72 ? 19.998 -5.422 -5.022 1.00 56.69 156 SER A CA 1
ATOM 512 C C . SER A 1 72 ? 19.360 -6.065 -6.243 1.00 61.32 156 SER A C 1
ATOM 513 O O . SER A 1 72 ? 20.044 -6.436 -7.202 1.00 57.84 156 SER A O 1
ATOM 516 N N . SER A 1 73 ? 18.038 -6.191 -6.192 1.00 55.99 157 SER A N 1
ATOM 517 C CA . SER A 1 73 ? 17.276 -6.823 -7.260 1.00 55.75 157 SER A CA 1
ATOM 518 C C . SER A 1 73 ? 15.807 -6.482 -7.063 1.00 55.06 157 SER A C 1
ATOM 519 O O . SER A 1 73 ? 15.401 -5.973 -6.016 1.00 56.12 157 SER A O 1
ATOM 522 N N . LEU A 1 74 ? 15.012 -6.783 -8.085 1.00 54.28 158 LEU A N 1
ATOM 523 C CA . LEU A 1 74 ? 13.578 -6.530 -8.075 1.00 56.16 158 LEU A CA 1
ATOM 524 C C . LEU A 1 74 ? 12.841 -7.856 -7.951 1.00 58.22 158 LEU A C 1
ATOM 525 O O . LEU A 1 74 ? 12.994 -8.736 -8.806 1.00 61.17 158 LEU A O 1
ATOM 530 N N . SER A 1 75 ? 12.048 -7.996 -6.890 1.00 56.89 159 SER A N 1
ATOM 531 C CA . SER A 1 75 ? 11.246 -9.191 -6.692 1.00 58.49 159 SER A CA 1
ATOM 532 C C . SER A 1 75 ? 10.145 -9.266 -7.749 1.00 61.65 159 SER A C 1
ATOM 533 O O . SER A 1 75 ? 9.816 -8.261 -8.385 1.00 62.33 159 SER A O 1
ATOM 536 N N . PRO A 1 76 ? 9.564 -10.453 -7.964 1.00 61.09 160 PRO A N 1
ATOM 537 C CA . PRO A 1 76 ? 8.466 -10.557 -8.942 1.00 53.15 160 PRO A CA 1
ATOM 538 C C . PRO A 1 76 ? 7.299 -9.637 -8.641 1.00 56.15 160 PRO A C 1
ATOM 539 O O . PRO A 1 76 ? 6.612 -9.194 -9.570 1.00 54.78 160 PRO A O 1
ATOM 543 N N . GLU A 1 77 ? 7.052 -9.337 -7.368 1.00 55.29 161 GLU A N 1
ATOM 544 C CA . GLU A 1 77 ? 5.989 -8.421 -6.981 1.00 55.55 161 GLU A CA 1
ATOM 545 C C . GLU A 1 77 ? 6.384 -6.961 -7.141 1.00 57.52 161 GLU A C 1
ATOM 546 O O . GLU A 1 77 ? 5.546 -6.081 -6.920 1.00 58.65 161 GLU A O 1
ATOM 552 N N . GLY A 1 78 ? 7.627 -6.684 -7.517 1.00 59.97 162 GLY A N 1
ATOM 553 C CA . GLY A 1 78 ? 8.102 -5.327 -7.661 1.00 59.85 162 GLY A CA 1
ATOM 554 C C . GLY A 1 78 ? 8.793 -4.749 -6.448 1.00 57.98 162 GLY A C 1
ATOM 555 O O . GLY A 1 78 ? 9.000 -3.532 -6.400 1.00 60.03 162 GLY A O 1
ATOM 556 N N . LEU A 1 79 ? 9.147 -5.573 -5.468 1.00 59.46 163 LEU A N 1
ATOM 557 C CA . LEU A 1 79 ? 9.860 -5.093 -4.295 1.00 57.64 163 LEU A CA 1
ATOM 558 C C . LEU A 1 79 ? 11.343 -4.933 -4.602 1.00 61.64 163 LEU A C 1
ATOM 559 O O . LEU A 1 79 ? 11.923 -5.692 -5.383 1.00 62.58 163 LEU A O 1
ATOM 564 N N . LEU A 1 80 ? 11.956 -3.931 -3.976 1.00 61.24 164 LEU A N 1
ATOM 565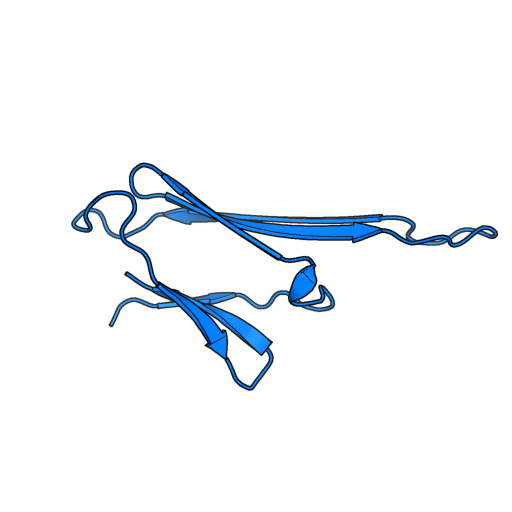 C CA . LEU A 1 80 ? 13.400 -3.737 -4.060 1.00 58.25 164 LEU A CA 1
ATOM 566 C C . LEU A 1 80 ? 14.045 -4.512 -2.919 1.00 55.52 164 LEU A C 1
ATOM 567 O O . LEU A 1 80 ? 13.841 -4.189 -1.744 1.00 58.57 164 LEU A O 1
ATOM 572 N N . ILE A 1 81 ? 14.814 -5.538 -3.266 1.00 54.83 165 ILE A N 1
ATOM 573 C CA . ILE A 1 81 ? 15.425 -6.438 -2.298 1.00 56.79 165 ILE A CA 1
ATOM 574 C C . ILE A 1 81 ? 16.863 -5.994 -2.069 1.00 61.85 165 ILE A C 1
ATOM 575 O O . ILE A 1 81 ? 17.679 -6.001 -2.999 1.00 59.38 165 ILE A O 1
ATOM 580 N N . ILE A 1 82 ? 17.178 -5.603 -0.837 1.00 58.08 166 ILE A N 1
ATOM 581 C CA . ILE A 1 82 ? 18.527 -5.206 -0.450 1.00 60.76 166 ILE A CA 1
ATOM 582 C C . ILE A 1 82 ? 19.066 -6.260 0.504 1.00 62.01 166 ILE A C 1
ATOM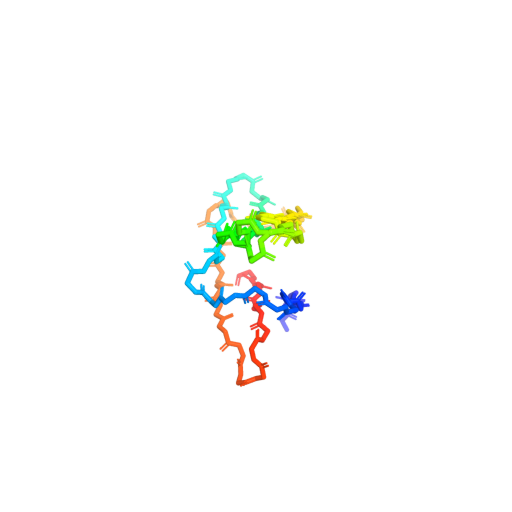 583 O O . ILE A 1 82 ? 18.442 -6.555 1.531 1.00 69.81 166 ILE A O 1
ATOM 588 N N . GLU A 1 83 ? 20.220 -6.832 0.168 1.00 62.26 167 GLU A N 1
ATOM 589 C CA . GLU A 1 83 ? 20.850 -7.835 1.012 1.00 68.27 167 GLU A CA 1
ATOM 590 C C . GLU A 1 83 ? 22.361 -7.658 0.974 1.00 74.85 167 GLU A C 1
ATOM 591 O O . GLU A 1 83 ? 22.908 -6.983 0.097 1.00 71.58 167 GLU A O 1
ATOM 597 N N . ALA A 1 84 ? 23.031 -8.267 1.949 1.00 74.48 168 ALA A N 1
ATOM 598 C CA . ALA A 1 84 ? 24.486 -8.209 2.041 1.00 75.36 168 ALA A CA 1
ATOM 599 C C . ALA A 1 84 ? 25.142 -8.920 0.857 1.00 78.51 168 ALA A C 1
ATOM 600 O O . ALA A 1 84 ? 24.612 -9.897 0.322 1.00 78.67 168 ALA A O 1
#